Protein AF-A0AAW7VJU9-F1 (afdb_monomer_lite)

Radius of gyration: 14.64 Å; chains: 1; bounding box: 35×19×33 Å

Foldseek 3Di:
DPPPDDPVNVVVVVVVVVCCQQQPDFDPPPPRHHNVVVCVVVVHD

InterPro domains:
  IPR001584 Integrase, catalytic core [PF13333] (7-41)

Sequence (45 aa):
KWSGITPEKFMQQVDAYIRWYNERRIKLSPGAVSPKMYRQQCGLE

pLDDT: mean 90.6, std 7.64, range [62.88, 97.69]

Organism: Escherichia coli (NCBI:txid562)

Structure (mmCIF, N/CA/C/O backbone):
data_AF-A0AAW7VJU9-F1
#
_entry.id   AF-A0AAW7VJU9-F1
#
loop_
_atom_site.group_PDB
_atom_site.id
_atom_site.type_symbol
_atom_site.label_atom_id
_atom_site.label_alt_id
_atom_site.label_comp_id
_atom_site.label_asym_id
_atom_site.label_entity_id
_atom_site.label_seq_id
_atom_site.pdbx_PDB_ins_code
_atom_site.Cartn_x
_atom_site.Cartn_y
_atom_site.Cartn_z
_atom_site.occupancy
_atom_site.B_iso_or_equiv
_atom_site.auth_seq_id
_atom_site.auth_comp_id
_atom_site.auth_asym_id
_atom_site.auth_atom_id
_atom_site.pdbx_PDB_model_num
ATOM 1 N N . LYS A 1 1 ? -10.869 8.773 17.233 1.00 62.88 1 LYS A N 1
ATOM 2 C CA . LYS A 1 1 ? -10.985 7.395 17.778 1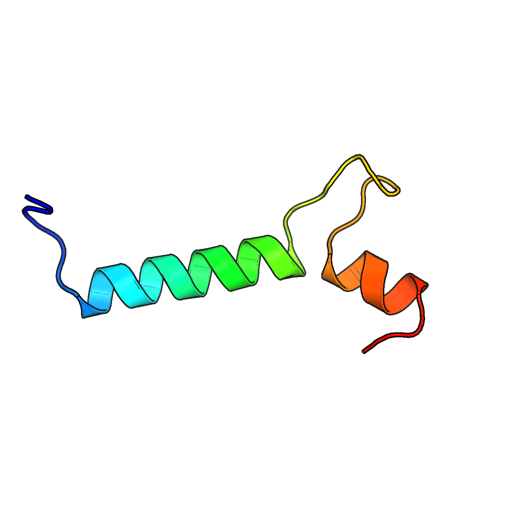.00 62.88 1 LYS A CA 1
ATOM 3 C C . LYS A 1 1 ? -11.278 6.487 16.593 1.00 62.88 1 LYS A C 1
ATOM 5 O O . LYS A 1 1 ? -12.178 6.826 15.839 1.00 62.88 1 LYS A O 1
ATOM 10 N N . TRP A 1 2 ? -10.525 5.410 16.384 1.00 71.56 2 TRP A N 1
ATOM 11 C CA . TRP A 1 2 ? -10.834 4.427 15.340 1.00 71.56 2 TRP A CA 1
ATOM 12 C C . TRP A 1 2 ? -12.028 3.585 15.812 1.00 71.56 2 TRP A C 1
ATOM 14 O O . TRP A 1 2 ? -11.862 2.511 16.378 1.00 71.56 2 TRP A O 1
ATOM 24 N N . SER A 1 3 ? -13.235 4.143 15.731 1.00 78.69 3 SER A N 1
ATOM 25 C CA . SER A 1 3 ? -14.459 3.479 16.183 1.00 78.69 3 SER A CA 1
ATOM 26 C C . SER A 1 3 ? -14.938 2.491 15.123 1.00 78.69 3 SER A C 1
ATOM 28 O O . SER A 1 3 ? -15.151 2.889 13.981 1.00 78.69 3 SER A O 1
ATOM 30 N N . GLY A 1 4 ? -15.125 1.226 15.505 1.00 83.81 4 GLY A N 1
ATOM 31 C CA . GLY A 1 4 ? -15.705 0.193 14.637 1.00 83.81 4 GLY A CA 1
ATOM 32 C C . GLY A 1 4 ? -14.708 -0.737 13.937 1.00 83.81 4 GLY A C 1
ATOM 33 O O . GLY A 1 4 ? -15.136 -1.568 13.142 1.00 83.81 4 GLY A O 1
ATOM 34 N N . ILE A 1 5 ? -13.406 -0.645 14.231 1.00 87.69 5 ILE A N 1
ATOM 35 C CA . ILE A 1 5 ? -12.402 -1.599 13.739 1.00 87.69 5 ILE A CA 1
ATOM 36 C C . ILE A 1 5 ? -11.707 -2.280 14.917 1.00 87.69 5 ILE A C 1
ATOM 38 O O . ILE A 1 5 ? -11.265 -1.612 15.852 1.00 87.69 5 ILE A O 1
ATOM 42 N N . THR A 1 6 ? -11.634 -3.611 14.895 1.00 93.25 6 THR A N 1
ATOM 43 C CA . THR A 1 6 ? -10.827 -4.342 15.875 1.00 93.25 6 THR A CA 1
ATOM 44 C C . THR A 1 6 ? -9.353 -4.277 15.471 1.00 93.25 6 THR A C 1
ATOM 46 O O . THR A 1 6 ? -9.055 -4.173 14.272 1.00 93.25 6 THR A O 1
ATOM 49 N N . PRO A 1 7 ? -8.413 -4.351 16.426 1.00 92.19 7 PRO A N 1
ATOM 50 C CA . PRO A 1 7 ? -6.989 -4.427 16.115 1.00 92.19 7 PRO A CA 1
ATOM 51 C C . PRO A 1 7 ? -6.665 -5.529 15.100 1.00 92.19 7 PRO A C 1
ATOM 53 O O . PRO A 1 7 ? -5.914 -5.298 14.160 1.00 92.19 7 PRO A O 1
ATOM 56 N N . GLU A 1 8 ? -7.298 -6.695 15.204 1.00 94.50 8 GLU A N 1
ATOM 57 C CA . GLU A 1 8 ? -7.085 -7.824 14.294 1.00 94.50 8 GLU A CA 1
ATOM 58 C C . GLU A 1 8 ? -7.518 -7.472 12.871 1.00 94.50 8 GLU A C 1
ATOM 60 O O . GLU A 1 8 ? -6.789 -7.726 11.911 1.00 94.50 8 GLU A O 1
ATOM 65 N N . LYS A 1 9 ? -8.688 -6.836 12.721 1.00 93.62 9 LYS A N 1
ATOM 66 C CA . LYS A 1 9 ? -9.191 -6.425 11.409 1.00 93.62 9 LYS A CA 1
ATOM 67 C C . LYS A 1 9 ? -8.301 -5.357 10.781 1.00 9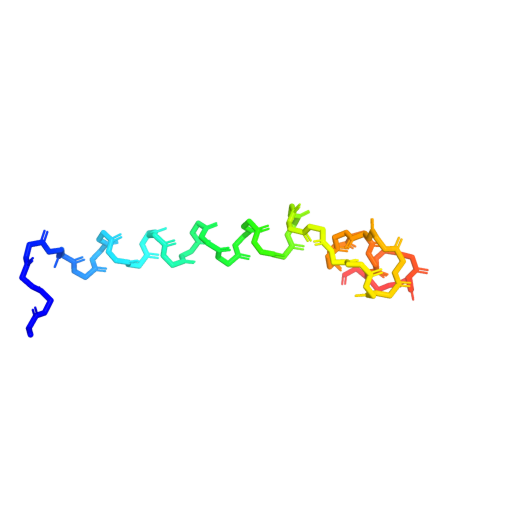3.62 9 LYS A C 1
ATOM 69 O O . LYS A 1 9 ? -8.063 -5.397 9.575 1.00 93.62 9 LYS A O 1
ATOM 74 N N . PHE A 1 10 ? -7.790 -4.438 11.594 1.00 92.62 10 PHE A N 1
ATOM 75 C CA . PHE A 1 10 ? -6.821 -3.442 11.156 1.00 92.62 10 PHE A CA 1
ATOM 76 C C . PHE A 1 10 ? -5.521 -4.101 10.682 1.00 92.62 10 PHE A C 1
ATOM 78 O O . PHE A 1 10 ? -5.079 -3.844 9.564 1.00 92.62 10 PHE A O 1
ATOM 85 N N . MET A 1 11 ? -4.954 -5.016 11.472 1.00 95.81 11 MET A N 1
ATOM 86 C CA . MET A 1 11 ? -3.720 -5.723 11.117 1.00 95.81 11 MET A CA 1
ATOM 87 C C . MET A 1 11 ? -3.871 -6.525 9.819 1.00 95.81 11 MET A C 1
ATOM 89 O O . MET A 1 11 ? -2.980 -6.489 8.975 1.00 95.81 11 MET A O 1
ATOM 93 N N . GLN A 1 12 ? -5.020 -7.173 9.605 1.00 96.31 12 GLN A N 1
ATOM 94 C CA . GLN A 1 12 ? -5.322 -7.862 8.344 1.00 96.31 12 GLN A CA 1
ATOM 95 C C . GLN A 1 12 ? -5.355 -6.906 7.144 1.00 96.31 12 GLN A C 1
ATOM 97 O O . GLN A 1 12 ? -4.831 -7.230 6.080 1.00 96.31 12 GLN A O 1
ATOM 102 N N . GLN A 1 13 ? -5.965 -5.727 7.296 1.00 95.19 13 GLN A N 1
ATOM 103 C CA . GLN A 1 13 ? -6.004 -4.725 6.228 1.00 95.19 13 GLN A CA 1
ATOM 104 C C . GLN A 1 13 ? -4.608 -4.179 5.913 1.00 95.19 13 GLN A C 1
ATOM 106 O O . GLN A 1 13 ? -4.269 -4.007 4.742 1.00 95.19 13 GLN A O 1
ATOM 111 N N . VAL A 1 14 ? -3.788 -3.950 6.941 1.00 96.94 14 VAL A N 1
ATOM 112 C CA . VAL A 1 14 ? -2.404 -3.492 6.786 1.00 96.94 14 VAL A CA 1
ATOM 113 C C . VAL A 1 14 ? -1.547 -4.551 6.091 1.00 96.94 14 VAL A C 1
ATOM 115 O O . VAL A 1 14 ? -0.862 -4.222 5.124 1.00 96.94 14 VAL A O 1
ATOM 118 N N . ASP A 1 15 ? -1.615 -5.817 6.512 1.00 97.69 15 ASP A N 1
ATOM 119 C CA . ASP A 1 15 ? -0.895 -6.922 5.859 1.00 97.69 15 ASP A CA 1
ATOM 120 C C . ASP A 1 15 ? -1.294 -7.053 4.380 1.00 97.69 15 ASP A C 1
ATOM 122 O O . ASP A 1 15 ? -0.430 -7.065 3.499 1.00 97.69 15 ASP A O 1
ATOM 126 N N . ALA A 1 16 ? -2.598 -7.037 4.084 1.00 97.50 16 ALA A N 1
ATOM 127 C CA . ALA A 1 16 ? -3.094 -7.089 2.711 1.00 97.50 16 ALA A CA 1
ATOM 128 C C . ALA A 1 16 ? -2.589 -5.905 1.867 1.00 97.50 16 ALA A C 1
ATOM 130 O O . ALA A 1 16 ? -2.167 -6.091 0.720 1.00 97.50 16 ALA A O 1
ATOM 131 N N . TYR A 1 17 ? -2.585 -4.696 2.436 1.00 97.06 17 TYR A N 1
ATOM 132 C CA . TYR A 1 17 ? -2.075 -3.505 1.765 1.00 97.06 17 TYR A CA 1
ATOM 133 C C . TYR A 1 17 ? -0.571 -3.596 1.487 1.00 97.06 17 TYR A C 1
ATOM 135 O O . TYR A 1 17 ? -0.142 -3.300 0.372 1.00 97.06 17 TYR A O 1
ATOM 143 N N . ILE A 1 18 ? 0.233 -4.042 2.456 1.00 97.12 18 ILE A N 1
ATOM 144 C CA . ILE A 1 18 ? 1.688 -4.181 2.299 1.00 97.12 18 ILE A CA 1
ATOM 145 C C . ILE A 1 18 ? 2.018 -5.195 1.200 1.00 97.12 18 ILE A C 1
ATOM 147 O O . ILE A 1 18 ? 2.857 -4.912 0.339 1.00 97.12 18 ILE A O 1
ATOM 151 N N . ARG A 1 19 ? 1.338 -6.349 1.177 1.00 96.75 19 ARG A N 1
ATOM 152 C CA . ARG A 1 19 ? 1.513 -7.355 0.115 1.00 96.75 19 ARG A CA 1
ATOM 153 C C . ARG A 1 19 ? 1.154 -6.782 -1.249 1.00 96.75 19 ARG A C 1
ATOM 155 O O . ARG A 1 19 ? 1.964 -6.841 -2.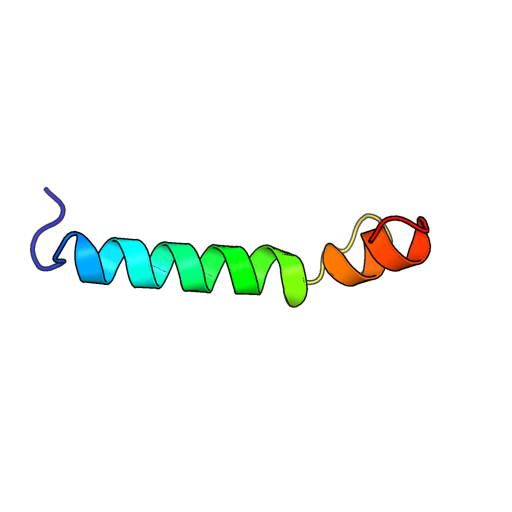171 1.00 96.75 19 ARG A O 1
ATOM 162 N N . TRP A 1 20 ? -0.013 -6.145 -1.370 1.00 96.94 20 TRP A N 1
ATOM 163 C CA . TRP A 1 20 ? -0.421 -5.506 -2.621 1.00 96.94 20 TRP A CA 1
ATOM 164 C C . TRP A 1 20 ? 0.582 -4.439 -3.080 1.0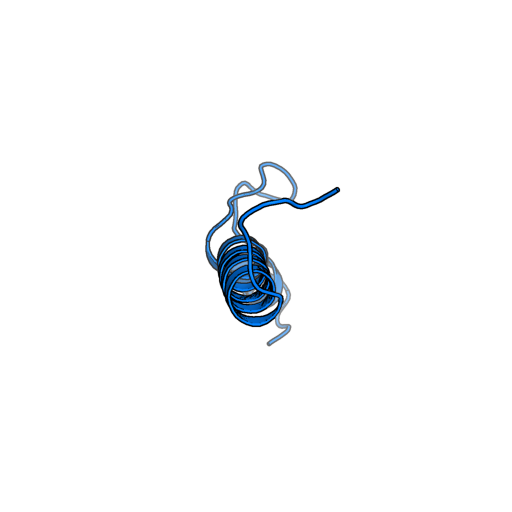0 96.94 20 TRP A C 1
ATOM 166 O O . TRP A 1 20 ? 0.958 -4.409 -4.252 1.00 96.94 20 TRP A O 1
ATOM 176 N N . TYR A 1 21 ? 1.059 -3.594 -2.166 1.00 95.25 21 TYR A N 1
ATOM 177 C CA . TYR A 1 21 ? 2.017 -2.537 -2.472 1.00 95.25 21 TYR A CA 1
ATOM 178 C C . TYR A 1 21 ? 3.336 -3.098 -3.007 1.00 95.25 21 TYR A C 1
ATOM 180 O O . TYR A 1 21 ? 3.877 -2.576 -3.980 1.00 95.25 21 TYR A O 1
ATOM 188 N N . ASN A 1 22 ? 3.850 -4.160 -2.387 1.00 93.44 22 ASN A N 1
ATOM 189 C CA . ASN A 1 22 ? 5.128 -4.753 -2.765 1.00 93.44 22 ASN A CA 1
ATOM 190 C C . ASN A 1 22 ? 5.043 -5.589 -4.045 1.00 93.44 22 ASN A C 1
ATOM 192 O O . ASN A 1 22 ? 6.006 -5.627 -4.811 1.00 93.44 22 ASN A O 1
ATOM 196 N N . GLU A 1 23 ? 3.914 -6.252 -4.287 1.00 94.06 23 GLU A N 1
ATOM 197 C CA . GLU A 1 23 ? 3.801 -7.235 -5.366 1.00 94.06 23 GLU A CA 1
ATOM 198 C C . GLU A 1 23 ? 3.082 -6.706 -6.604 1.00 94.06 23 GLU A C 1
ATOM 200 O O . GLU A 1 23 ? 3.462 -7.050 -7.723 1.00 94.06 23 GLU A O 1
ATOM 205 N N . ARG A 1 24 ? 2.044 -5.885 -6.418 1.00 91.31 24 ARG A N 1
ATOM 206 C CA . ARG A 1 24 ? 1.075 -5.557 -7.475 1.00 91.31 24 ARG A CA 1
ATOM 207 C C . ARG A 1 24 ? 1.043 -4.085 -7.853 1.00 91.31 24 ARG A C 1
ATOM 209 O O . ARG A 1 24 ? 0.703 -3.770 -8.989 1.00 91.31 24 ARG A O 1
ATOM 216 N N . ARG A 1 25 ? 1.380 -3.172 -6.939 1.00 93.38 25 ARG A N 1
ATOM 217 C CA . ARG A 1 25 ? 1.346 -1.736 -7.239 1.00 93.38 25 ARG A CA 1
ATOM 218 C C . ARG A 1 25 ? 2.426 -1.375 -8.256 1.00 93.38 25 ARG A C 1
ATOM 220 O O . ARG A 1 25 ? 3.610 -1.453 -7.952 1.00 93.38 25 ARG A O 1
ATOM 227 N N . ILE A 1 26 ? 2.012 -0.903 -9.425 1.00 91.31 26 ILE A N 1
ATOM 228 C CA . ILE A 1 26 ? 2.920 -0.410 -10.462 1.00 91.31 26 ILE A CA 1
ATOM 229 C C . ILE A 1 26 ? 3.360 1.020 -10.140 1.00 91.31 26 ILE A C 1
ATOM 231 O O . ILE A 1 26 ? 2.533 1.880 -9.829 1.00 91.31 26 ILE A O 1
ATOM 235 N N . LYS A 1 27 ? 4.670 1.2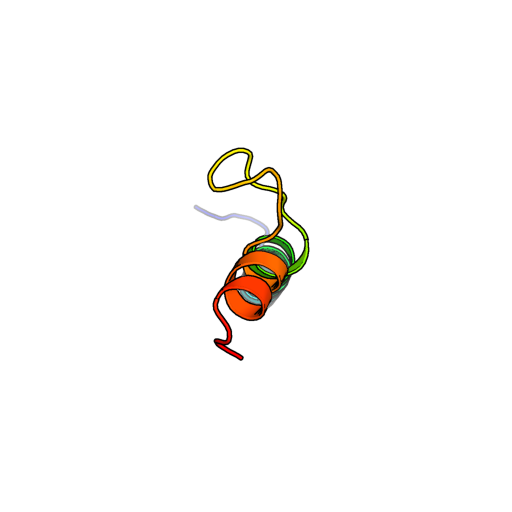78 -10.212 1.00 91.00 27 LYS A N 1
ATOM 236 C CA . LYS A 1 27 ? 5.249 2.619 -10.080 1.00 91.00 27 LYS A CA 1
ATOM 237 C C . LYS A 1 27 ? 5.865 3.048 -11.402 1.00 91.00 27 LYS A C 1
ATOM 239 O O . LYS A 1 27 ? 6.673 2.318 -11.963 1.00 91.00 27 LYS A O 1
ATOM 244 N N . LEU A 1 28 ? 5.513 4.249 -11.863 1.00 85.88 28 LEU A N 1
ATOM 245 C CA . LEU A 1 28 ? 6.031 4.813 -13.114 1.00 85.88 28 LEU A CA 1
ATOM 246 C C . LEU A 1 28 ? 7.562 4.904 -13.104 1.00 85.88 28 LEU A C 1
ATOM 248 O O . LEU A 1 28 ? 8.204 4.402 -14.018 1.00 85.88 28 LEU A O 1
ATOM 252 N N . SER A 1 29 ? 8.155 5.415 -12.029 1.00 85.38 29 SER A N 1
ATOM 253 C CA . SER A 1 29 ? 9.596 5.292 -11.788 1.00 85.38 29 SER A CA 1
ATOM 254 C C . SER A 1 29 ? 9.839 4.101 -10.866 1.00 85.38 29 SER A C 1
ATOM 256 O O . SER A 1 29 ? 9.192 4.037 -9.811 1.00 85.38 29 SER A O 1
ATOM 258 N N . PRO A 1 30 ? 10.728 3.155 -11.220 1.00 78.88 30 PRO A N 1
ATOM 259 C CA . PRO A 1 30 ? 11.854 3.249 -12.171 1.00 78.88 30 PRO A CA 1
ATOM 260 C C . PRO A 1 30 ? 11.651 2.571 -13.550 1.00 78.88 30 PRO A C 1
ATOM 262 O O . PRO A 1 30 ? 12.628 2.251 -14.217 1.00 78.88 30 PRO A O 1
ATOM 265 N N . GLY A 1 31 ? 10.416 2.335 -13.998 1.00 86.31 31 GLY A N 1
A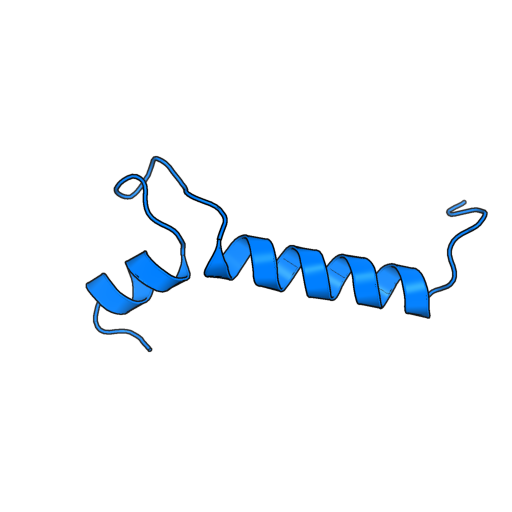TOM 266 C CA . GLY A 1 31 ? 10.183 1.677 -15.295 1.00 86.31 31 GLY A CA 1
ATOM 267 C C . GLY A 1 31 ? 8.771 1.143 -15.505 1.00 86.31 31 GLY A C 1
ATOM 268 O O . GLY A 1 31 ? 8.595 0.165 -16.220 1.00 86.31 31 GLY A O 1
ATOM 269 N N . ALA A 1 32 ? 7.772 1.733 -14.844 1.00 91.12 32 ALA A N 1
ATOM 270 C CA . ALA A 1 32 ? 6.388 1.262 -14.856 1.00 91.12 32 ALA A CA 1
ATOM 271 C C . ALA A 1 32 ? 6.243 -0.218 -14.436 1.00 91.12 32 ALA A C 1
ATOM 273 O O . ALA A 1 32 ? 5.461 -0.966 -15.016 1.00 91.12 32 ALA A O 1
ATOM 274 N N . VAL A 1 33 ? 6.965 -0.633 -13.388 1.00 94.06 33 VAL A N 1
ATOM 275 C CA . VAL A 1 33 ? 6.951 -2.006 -12.844 1.00 94.06 33 VAL A CA 1
ATOM 276 C C . VAL A 1 33 ? 6.574 -2.040 -11.360 1.00 94.06 33 VAL A C 1
ATOM 278 O O . VAL A 1 33 ? 6.585 -1.011 -10.675 1.00 94.06 33 VAL A O 1
ATOM 281 N N . SER A 1 34 ? 6.215 -3.222 -10.847 1.00 93.19 34 SER A N 1
ATOM 282 C CA . SER A 1 34 ? 5.995 -3.410 -9.408 1.00 93.19 34 SER A CA 1
ATOM 283 C C . SER A 1 34 ? 7.321 -3.489 -8.639 1.00 93.19 34 SER A C 1
ATOM 285 O O . SER A 1 34 ? 8.346 -3.850 -9.223 1.00 93.19 34 SER A O 1
ATOM 287 N N . PRO A 1 35 ? 7.345 -3.200 -7.322 1.00 93.25 35 PRO A N 1
ATOM 288 C CA . PRO A 1 35 ? 8.565 -3.318 -6.523 1.00 93.25 35 PRO A CA 1
ATOM 289 C C . PRO A 1 35 ? 9.187 -4.719 -6.541 1.00 93.25 35 PRO A C 1
ATOM 291 O O . PRO A 1 35 ? 10.408 -4.845 -6.497 1.00 93.25 35 PRO A O 1
ATOM 294 N N . LYS A 1 36 ? 8.368 -5.777 -6.607 1.00 94.19 36 LYS A N 1
ATOM 295 C CA . LYS A 1 36 ? 8.846 -7.156 -6.768 1.00 94.19 36 LYS A CA 1
ATOM 296 C C . LYS A 1 36 ? 9.533 -7.359 -8.118 1.00 94.19 36 LYS A C 1
ATOM 298 O O . LYS A 1 36 ? 10.659 -7.838 -8.147 1.00 94.19 36 LYS A O 1
ATOM 303 N N . MET A 1 37 ? 8.890 -6.949 -9.211 1.00 93.12 37 MET A N 1
ATOM 304 C CA . MET A 1 37 ? 9.475 -7.064 -10.552 1.00 93.12 37 MET A CA 1
ATOM 305 C C . MET A 1 37 ? 10.767 -6.256 -10.676 1.00 93.12 37 MET A C 1
ATOM 307 O O . MET A 1 37 ? 11.736 -6.735 -11.250 1.00 93.12 37 MET A O 1
ATOM 311 N N . TYR A 1 38 ? 10.806 -5.056 -10.096 1.00 93.75 38 TYR A N 1
ATOM 312 C CA . TYR A 1 38 ? 12.015 -4.240 -10.090 1.00 93.75 38 TYR A CA 1
ATOM 313 C C . TYR A 1 38 ? 13.172 -4.925 -9.351 1.00 93.75 38 TYR A C 1
ATOM 315 O O . TYR A 1 38 ? 14.283 -4.974 -9.864 1.00 93.75 38 TYR A O 1
ATOM 323 N N . ARG A 1 39 ? 12.915 -5.518 -8.177 1.00 93.06 39 ARG A N 1
ATOM 324 C CA . ARG A 1 39 ? 13.935 -6.283 -7.440 1.00 93.06 39 ARG A CA 1
ATOM 325 C C . ARG A 1 39 ? 14.474 -7.464 -8.253 1.00 93.06 39 ARG A C 1
ATOM 327 O O . ARG A 1 39 ? 15.688 -7.596 -8.370 1.00 93.06 39 ARG A O 1
ATOM 334 N N . GLN A 1 40 ? 13.591 -8.211 -8.917 1.00 93.38 40 GLN A N 1
ATOM 335 C CA . GLN A 1 40 ? 13.979 -9.292 -9.830 1.00 93.38 40 GLN A CA 1
ATOM 336 C C . GLN A 1 40 ? 14.846 -8.789 -10.995 1.00 93.38 40 GLN A C 1
ATOM 338 O O . GLN A 1 40 ? 15.851 -9.412 -11.321 1.00 93.38 40 GLN A O 1
ATOM 343 N N . GLN A 1 41 ? 14.509 -7.639 -11.590 1.00 93.31 41 GLN A N 1
ATOM 344 C CA . GLN A 1 41 ? 15.325 -7.002 -12.636 1.00 93.31 41 GLN A CA 1
ATOM 345 C C . GLN A 1 41 ? 16.708 -6.575 -12.125 1.00 93.31 41 GLN A C 1
ATOM 347 O O . GLN A 1 41 ? 17.674 -6.599 -12.882 1.00 93.31 41 GLN A O 1
ATOM 352 N N . CYS A 1 42 ? 16.818 -6.216 -10.845 1.00 92.50 42 CYS A N 1
ATOM 353 C CA . CYS A 1 42 ? 18.090 -5.918 -10.190 1.00 92.50 42 CYS A CA 1
ATOM 354 C C . CYS A 1 42 ? 18.857 -7.169 -9.719 1.00 92.50 42 CYS A C 1
ATOM 356 O O . CYS A 1 42 ? 19.924 -7.014 -9.129 1.00 92.50 42 CYS A O 1
ATOM 358 N N . GLY A 1 43 ? 18.339 -8.384 -9.937 1.00 94.19 43 GLY A N 1
ATOM 359 C CA . GLY A 1 43 ? 18.952 -9.624 -9.444 1.00 94.19 43 GLY A CA 1
ATOM 360 C C . GLY A 1 43 ? 18.881 -9.792 -7.922 1.00 94.19 43 GLY A C 1
ATOM 361 O O . GLY A 1 43 ? 19.682 -10.523 -7.347 1.00 94.19 43 GLY A O 1
ATOM 362 N N . LEU A 1 44 ? 17.953 -9.091 -7.268 1.00 85.56 44 LEU A N 1
ATOM 363 C CA . LEU A 1 44 ? 17.697 -9.176 -5.834 1.00 85.56 44 LEU A CA 1
ATOM 364 C C . LEU A 1 44 ? 16.404 -9.978 -5.642 1.00 85.56 44 LEU A C 1
ATOM 366 O O . LEU A 1 44 ? 15.339 -9.524 -6.066 1.00 85.56 44 LEU A O 1
ATOM 370 N N . GLU A 1 45 ? 16.487 -11.164 -5.039 1.00 68.06 45 GLU A N 1
ATOM 371 C CA . GLU A 1 45 ? 15.298 -11.891 -4.560 1.00 68.06 45 GLU A CA 1
ATOM 372 C C . GLU A 1 45 ? 14.886 -11.417 -3.161 1.00 68.06 45 GLU A C 1
ATOM 374 O O . GLU A 1 45 ? 15.766 -11.321 -2.274 1.00 68.06 45 GLU A O 1
#

Secondary structure (DSSP, 8-state):
--TT--HHHHHHHHHHHHHHHHHT--BHHHHSB-HHHHHHHTT--